Protein AF-A0A661ZQ86-F1 (afdb_monomer)

Foldseek 3Di:
DVVQPPDPPDDDDPPDDPDCVVVVVVVVVCVVVVPDDDPVPDDDPPPDPDDDDDDPDPPDD

Mean predicted aligned error: 10.47 Å

Secondary structure (DSSP, 8-state):
-GGGTT-TT----TT----GGGHHHHHHHHHHTT----TTT-----SS---PPPP--TT--

Solvent-accessible surface area (backbone atoms only — not comparable to full-atom values): 4493 Å² total; per-residue (Å²): 116,75,92,47,72,84,40,94,91,47,85,84,67,82,93,69,76,92,69,62,78,77,48,52,65,58,52,50,54,29,58,78,68,67,62,73,85,54,77,92,75,58,77,75,88,64,95,59,79,90,76,79,72,85,78,87,59,92,87,76,128

Sequence (61 aa):
KDLFLHKENIKYLAGVNASAKNMGEISEQKFLNKDFEDVALFEPFYLKDFIAGKPKVKGLY

pLDDT: mean 82.88, std 10.51, range [56.97, 98.25]

Radius of gyration: 20.04 Å; Cα contacts (8 Å, |Δi|>4): 10; chains: 1; bounding box: 50×33×35 Å

Structure (mmCIF, N/CA/C/O backbone):
data_AF-A0A661ZQ86-F1
#
_entry.id   AF-A0A661ZQ86-F1
#
loop_
_atom_site.group_PDB
_atom_site.id
_atom_site.type_symbol
_atom_site.label_atom_id
_atom_site.label_alt_id
_atom_site.label_comp_id
_atom_site.label_asym_id
_atom_site.label_entity_id
_atom_site.label_seq_id
_atom_site.pdbx_PDB_ins_code
_atom_site.Cartn_x
_atom_site.Cartn_y
_atom_site.Cartn_z
_atom_site.occupancy
_atom_site.B_iso_or_equiv
_atom_site.auth_seq_id
_atom_site.auth_comp_id
_atom_site.auth_asym_id
_atom_site.auth_atom_id
_atom_site.pdbx_PDB_model_num
ATOM 1 N N . LYS A 1 1 ? 7.563 8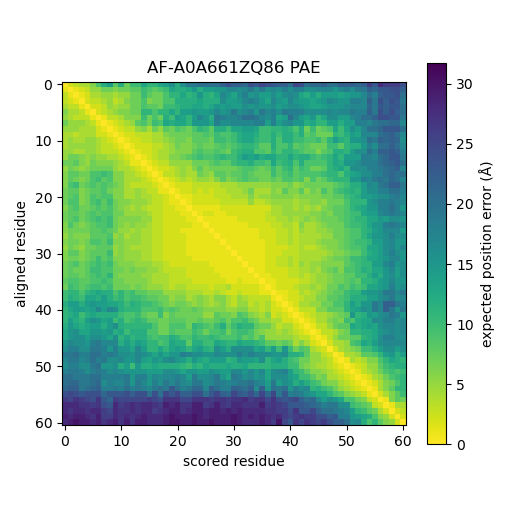.121 -20.756 1.00 59.59 1 LYS A N 1
ATOM 2 C CA . LYS A 1 1 ? 8.207 6.903 -21.311 1.00 59.59 1 LYS A CA 1
ATOM 3 C C . LYS A 1 1 ? 9.658 7.193 -21.670 1.00 59.59 1 LYS A C 1
ATOM 5 O O . LYS A 1 1 ? 10.519 6.437 -21.248 1.00 59.59 1 LYS A O 1
ATOM 10 N N . ASP A 1 2 ? 9.927 8.330 -22.311 1.00 70.81 2 ASP A N 1
ATOM 11 C CA . ASP A 1 2 ? 11.267 8.708 -22.791 1.00 70.81 2 ASP A CA 1
ATOM 12 C C . ASP A 1 2 ? 12.313 8.871 -21.680 1.00 70.81 2 ASP A C 1
ATOM 14 O O . ASP A 1 2 ? 13.474 8.522 -21.864 1.00 70.81 2 ASP A O 1
ATOM 18 N N . LEU A 1 3 ? 11.878 9.261 -20.475 1.00 75.81 3 LEU A N 1
ATOM 19 C CA . LEU A 1 3 ? 12.724 9.380 -19.278 1.00 75.81 3 LEU A CA 1
ATOM 20 C C . LEU A 1 3 ? 13.470 8.083 -18.895 1.00 75.81 3 LEU A C 1
ATOM 22 O O . LEU A 1 3 ? 14.492 8.135 -18.213 1.00 75.81 3 LEU A O 1
ATOM 26 N N . PHE A 1 4 ? 12.960 6.919 -19.305 1.00 76.06 4 PHE A N 1
ATOM 27 C CA . PHE A 1 4 ? 13.497 5.613 -18.917 1.00 76.06 4 PHE A CA 1
ATOM 28 C C . PHE A 1 4 ? 14.255 4.902 -20.045 1.00 76.06 4 PHE A C 1
ATOM 30 O O . PHE A 1 4 ? 14.877 3.878 -19.786 1.00 76.06 4 PHE A O 1
ATOM 37 N N . LEU A 1 5 ? 14.236 5.434 -21.275 1.00 71.00 5 LEU A N 1
ATOM 38 C CA . LEU A 1 5 ? 14.791 4.758 -22.456 1.00 71.00 5 LEU A CA 1
ATOM 39 C C . LEU A 1 5 ? 16.327 4.690 -22.464 1.00 71.00 5 LEU A C 1
ATOM 41 O O . LEU A 1 5 ? 16.888 3.795 -23.085 1.00 71.00 5 LEU A O 1
ATOM 45 N N . HIS A 1 6 ? 17.008 5.605 -21.768 1.00 75.38 6 HIS A N 1
ATOM 46 C CA . HIS A 1 6 ? 18.476 5.703 -21.764 1.00 75.38 6 HIS A CA 1
ATOM 47 C C . HIS A 1 6 ? 19.147 5.071 -20.537 1.00 75.38 6 HIS A C 1
ATOM 49 O O . HIS A 1 6 ? 20.351 5.223 -20.348 1.00 75.38 6 HIS A O 1
ATOM 55 N N . LYS A 1 7 ? 18.384 4.398 -19.669 1.00 83.75 7 LYS A N 1
ATOM 56 C CA . LYS A 1 7 ? 18.914 3.810 -18.435 1.00 83.75 7 LYS A CA 1
ATOM 57 C C . LYS A 1 7 ? 19.083 2.305 -18.595 1.00 83.75 7 LYS A C 1
ATOM 59 O O . LYS A 1 7 ? 18.099 1.576 -18.616 1.00 83.75 7 LYS A O 1
ATOM 64 N N . GLU A 1 8 ? 20.330 1.838 -18.640 1.00 82.94 8 GLU A N 1
ATOM 65 C CA . GLU A 1 8 ? 20.668 0.411 -18.806 1.00 82.94 8 GLU A CA 1
ATOM 66 C C . GLU A 1 8 ? 20.070 -0.493 -17.715 1.00 82.94 8 GLU A C 1
ATOM 68 O O . GLU A 1 8 ? 19.776 -1.664 -17.947 1.00 82.94 8 GLU A O 1
ATOM 73 N N . ASN A 1 9 ? 19.845 0.056 -16.519 1.00 89.06 9 ASN A N 1
ATOM 74 C CA . ASN A 1 9 ? 19.276 -0.657 -15.380 1.00 89.06 9 ASN A CA 1
ATOM 75 C C . ASN A 1 9 ? 17.740 -0.622 -15.320 1.00 89.06 9 ASN A C 1
ATOM 77 O O . ASN A 1 9 ? 17.162 -1.149 -14.369 1.00 89.06 9 ASN A O 1
ATOM 81 N N . ILE A 1 10 ? 17.065 -0.007 -16.295 1.00 85.12 10 ILE A N 1
ATOM 82 C CA . ILE A 1 10 ? 15.605 0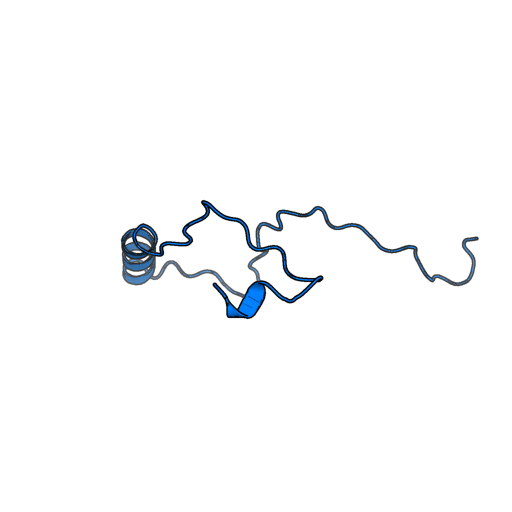.084 -16.332 1.00 85.12 10 ILE A CA 1
ATOM 83 C C . ILE A 1 10 ? 15.091 -0.564 -17.611 1.00 85.12 10 ILE A C 1
ATOM 85 O O . ILE A 1 10 ? 15.361 -0.116 -18.719 1.00 85.12 10 ILE A O 1
ATOM 89 N N . LYS A 1 11 ? 14.282 -1.612 -17.450 1.00 82.88 11 LYS A N 1
ATOM 90 C CA . LYS A 1 11 ? 13.584 -2.256 -18.562 1.00 82.88 11 LYS A CA 1
ATOM 91 C C . LYS A 1 11 ? 12.159 -1.730 -18.626 1.00 82.88 11 LYS A C 1
ATOM 93 O O . LYS A 1 11 ? 11.348 -2.023 -17.750 1.00 82.88 11 LYS A O 1
ATOM 98 N N . TYR A 1 12 ? 11.850 -0.956 -19.661 1.00 82.31 12 TYR A N 1
ATOM 99 C CA . TYR A 1 12 ? 10.471 -0.574 -19.943 1.00 82.31 12 TYR A CA 1
ATOM 100 C C . TYR A 1 12 ? 9.749 -1.717 -20.669 1.00 82.31 12 TYR A C 1
ATOM 102 O O . TYR A 1 12 ? 10.166 -2.133 -21.749 1.00 82.31 12 TYR A O 1
ATOM 110 N N . LEU A 1 13 ? 8.660 -2.218 -20.085 1.00 83.94 13 LEU A N 1
ATOM 111 C CA . LEU A 1 13 ? 7.829 -3.263 -20.684 1.00 83.94 13 LEU A CA 1
ATOM 112 C C . LEU A 1 13 ? 6.714 -2.621 -21.519 1.00 83.94 13 LEU A C 1
ATOM 114 O O . LEU A 1 13 ? 5.732 -2.101 -20.984 1.00 83.94 13 LEU A O 1
ATOM 118 N N . ALA A 1 14 ? 6.872 -2.636 -22.842 1.00 81.88 14 ALA A N 1
ATOM 119 C CA . ALA A 1 14 ? 5.834 -2.181 -23.760 1.00 81.88 14 ALA A CA 1
ATOM 120 C C . ALA A 1 14 ? 4.604 -3.109 -23.702 1.00 81.88 14 ALA A C 1
ATOM 122 O O . ALA A 1 14 ? 4.733 -4.311 -23.491 1.00 81.88 14 ALA A O 1
ATOM 123 N N . GLY A 1 15 ? 3.403 -2.550 -23.879 1.00 84.19 15 GLY A N 1
ATOM 124 C CA . GLY A 1 15 ? 2.142 -3.307 -23.842 1.00 84.19 15 GLY A CA 1
ATOM 125 C C . GLY A 1 15 ? 1.527 -3.480 -22.449 1.00 84.19 15 GLY A C 1
ATOM 126 O O . GLY A 1 15 ? 0.347 -3.804 -22.352 1.00 84.19 15 GLY A O 1
ATOM 127 N N . VAL A 1 16 ? 2.264 -3.181 -21.374 1.00 83.44 16 VAL A N 1
ATOM 128 C CA . VAL A 1 16 ? 1.705 -3.129 -20.016 1.00 83.44 16 VAL A CA 1
ATOM 129 C C . VAL A 1 16 ? 1.165 -1.726 -19.743 1.00 83.44 16 VAL A C 1
ATOM 131 O O . VAL A 1 16 ? 1.916 -0.747 -19.728 1.00 83.44 16 VAL A O 1
ATOM 134 N N . ASN A 1 17 ? -0.146 -1.622 -19.523 1.00 81.94 17 ASN A N 1
ATOM 135 C CA . ASN A 1 17 ? -0.806 -0.389 -19.105 1.00 81.94 17 ASN A CA 1
ATOM 136 C C . ASN A 1 17 ? -1.298 -0.538 -17.661 1.00 81.94 17 ASN A C 1
ATOM 138 O O . ASN A 1 17 ? -2.316 -1.181 -17.414 1.00 81.94 17 ASN A O 1
ATOM 142 N N . ALA A 1 18 ? -0.572 0.058 -16.715 1.00 82.75 18 ALA A N 1
ATOM 143 C CA . ALA A 1 18 ? -0.933 0.080 -15.300 1.00 82.75 18 ALA A CA 1
ATOM 144 C C . ALA A 1 18 ? -2.080 1.077 -15.038 1.00 82.75 18 ALA A C 1
ATOM 146 O O . ALA A 1 18 ? -1.902 2.102 -14.383 1.00 82.75 18 ALA A O 1
ATOM 147 N N . SER A 1 19 ? -3.257 0.809 -15.607 1.00 88.88 19 SER A N 1
ATOM 148 C CA . SER A 1 19 ? -4.445 1.633 -15.396 1.00 88.88 19 SER A CA 1
ATOM 149 C C . SER A 1 19 ? -5.079 1.330 -14.042 1.00 88.88 19 SER A C 1
ATOM 151 O O . SER A 1 19 ? -5.410 0.185 -13.745 1.00 88.88 19 SER A O 1
ATOM 153 N N . ALA A 1 20 ? -5.340 2.373 -13.257 1.00 89.56 20 ALA A N 1
ATOM 154 C CA . ALA A 1 20 ? -6.072 2.256 -11.999 1.00 89.56 20 ALA A CA 1
ATOM 155 C C . ALA A 1 20 ? -7.597 2.122 -12.185 1.00 89.56 20 ALA A C 1
ATOM 157 O O . ALA A 1 20 ? -8.315 2.002 -11.196 1.00 89.56 20 ALA A O 1
ATOM 158 N N . LYS A 1 21 ? -8.112 2.137 -13.427 1.00 90.69 21 LYS A N 1
ATOM 159 C CA . LYS A 1 21 ? -9.557 2.186 -13.721 1.00 90.69 21 LYS A CA 1
ATOM 160 C C . LYS A 1 21 ? -10.357 1.105 -12.986 1.00 90.69 21 LYS A C 1
AT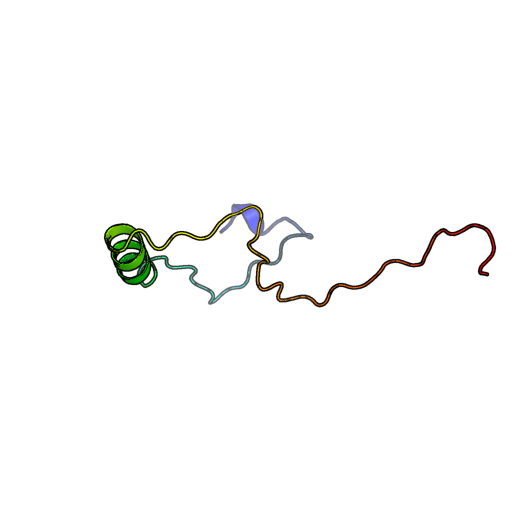OM 162 O O . LYS A 1 21 ? -11.433 1.392 -12.482 1.00 90.69 21 LYS A O 1
ATOM 167 N N . ASN A 1 22 ? -9.812 -0.105 -12.901 1.00 88.75 22 ASN A N 1
ATOM 168 C CA . ASN A 1 22 ? -10.494 -1.243 -12.283 1.00 88.75 22 ASN A CA 1
ATOM 169 C C . ASN A 1 22 ? -10.264 -1.334 -10.764 1.00 88.75 22 ASN A C 1
ATOM 171 O O . ASN A 1 22 ? -10.918 -2.126 -10.099 1.00 88.75 22 ASN A O 1
ATOM 175 N N . MET A 1 23 ? -9.339 -0.543 -10.206 1.00 93.94 23 MET A N 1
ATOM 176 C CA . MET A 1 23 ? -9.065 -0.535 -8.764 1.00 93.94 23 MET A CA 1
ATOM 177 C C . MET A 1 23 ? -10.067 0.326 -7.991 1.00 93.94 23 MET A C 1
ATOM 179 O O . MET A 1 23 ? -10.318 0.047 -6.825 1.00 93.94 23 MET A O 1
ATOM 183 N N . GLY A 1 24 ? -10.649 1.348 -8.632 1.00 94.50 24 GLY A N 1
ATOM 184 C CA . GLY A 1 24 ? -11.519 2.325 -7.971 1.00 94.50 24 GLY A CA 1
ATOM 185 C C . GLY A 1 24 ? -12.722 1.697 -7.267 1.00 94.50 24 GLY A C 1
ATOM 186 O O . GLY A 1 24 ? -12.920 1.942 -6.083 1.00 94.50 24 GLY A O 1
ATOM 187 N N . GLU A 1 25 ? -13.466 0.838 -7.968 1.00 95.06 25 GLU A N 1
ATOM 188 C CA . GLU A 1 25 ? -14.661 0.171 -7.427 1.00 95.06 25 GLU A CA 1
ATOM 189 C C . GLU A 1 25 ? -14.329 -0.710 -6.212 1.00 95.06 25 GLU A C 1
ATOM 191 O O . GLU A 1 25 ? -14.970 -0.619 -5.167 1.00 95.06 25 GLU A O 1
ATOM 196 N N . ILE A 1 26 ? -13.266 -1.515 -6.311 1.00 94.88 26 ILE A N 1
ATOM 197 C CA . ILE A 1 26 ? -12.828 -2.409 -5.230 1.00 94.88 26 ILE A CA 1
ATOM 198 C C . ILE A 1 26 ? -12.370 -1.597 -4.009 1.00 94.88 26 ILE A C 1
ATOM 200 O O . ILE A 1 26 ? -12.707 -1.930 -2.871 1.00 94.88 26 ILE A O 1
ATOM 204 N N . SER A 1 27 ? -11.604 -0.525 -4.231 1.00 96.12 27 SER A N 1
ATOM 205 C CA . SER A 1 27 ? -11.116 0.344 -3.158 1.00 96.12 27 SER A CA 1
ATOM 206 C C . SER A 1 27 ? -12.243 1.110 -2.468 1.00 96.12 27 SER A C 1
ATOM 208 O O . SER A 1 27 ? -12.228 1.223 -1.244 1.00 96.12 27 SER A O 1
ATOM 210 N N . GLU A 1 28 ? -13.225 1.605 -3.222 1.00 97.12 28 GLU A N 1
ATOM 211 C CA . GLU A 1 28 ? -14.394 2.294 -2.671 1.00 97.12 28 GLU A CA 1
ATOM 212 C C . GLU A 1 28 ? -15.211 1.363 -1.772 1.00 97.12 28 GLU A C 1
ATOM 214 O O . GLU A 1 28 ? -15.523 1.725 -0.637 1.00 97.12 28 GLU A O 1
ATOM 219 N N . GLN A 1 29 ? -15.490 0.136 -2.222 1.00 97.75 29 GLN A N 1
ATOM 220 C CA . GLN A 1 29 ? -16.226 -0.827 -1.403 1.00 97.75 29 GLN A CA 1
ATOM 221 C C . GLN A 1 29 ? -15.488 -1.187 -0.109 1.00 97.75 29 GLN A C 1
ATOM 223 O O . GLN A 1 29 ? -16.095 -1.164 0.963 1.00 97.75 29 GLN A O 1
ATOM 228 N N . LYS A 1 30 ? -14.178 -1.466 -0.173 1.00 97.44 30 LYS A N 1
ATOM 229 C CA . LYS A 1 30 ? -13.369 -1.726 1.032 1.00 97.44 30 LYS A CA 1
ATOM 230 C C . LYS A 1 30 ? -13.379 -0.534 1.990 1.00 97.44 30 LYS A C 1
ATOM 232 O O . LYS A 1 30 ? -13.565 -0.716 3.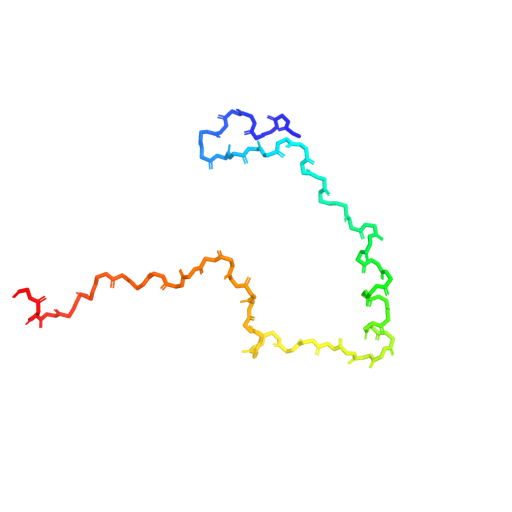191 1.00 97.44 30 LYS A O 1
ATOM 237 N N . PHE A 1 31 ? -13.258 0.686 1.463 1.00 97.62 31 PHE A N 1
ATOM 238 C CA . PHE A 1 31 ? -13.308 1.909 2.262 1.00 97.62 31 PHE A CA 1
ATOM 239 C C . PHE A 1 31 ? -14.648 2.074 2.993 1.00 97.62 31 PHE A C 1
ATOM 241 O O . PHE A 1 31 ? -14.660 2.296 4.205 1.00 97.62 31 PHE A O 1
ATOM 248 N N . LEU A 1 32 ? -15.773 1.920 2.286 1.00 98.25 32 LEU A N 1
ATOM 249 C CA . LEU A 1 32 ? -17.116 2.017 2.874 1.00 98.25 32 LEU A CA 1
ATOM 250 C C . LEU A 1 32 ? -17.348 0.958 3.961 1.00 98.25 32 LEU A C 1
ATOM 252 O O . LEU A 1 32 ? -17.954 1.251 4.992 1.00 98.25 32 LEU A O 1
ATOM 256 N N . ASN A 1 33 ? -16.803 -0.242 3.764 1.00 98.12 33 ASN A N 1
ATOM 257 C CA . ASN A 1 33 ? -16.883 -1.345 4.719 1.00 98.12 33 ASN A CA 1
ATOM 258 C C . ASN A 1 33 ? -15.866 -1.246 5.868 1.00 98.12 33 ASN A C 1
ATOM 260 O O . ASN A 1 33 ? -15.882 -2.091 6.760 1.00 98.12 33 ASN A O 1
ATOM 264 N N . LYS A 1 34 ? -14.998 -0.224 5.871 1.00 97.25 34 LYS A N 1
ATOM 265 C CA . LYS A 1 34 ? -13.862 -0.079 6.800 1.00 97.25 34 LYS A CA 1
ATOM 266 C C . LYS A 1 34 ? -12.928 -1.299 6.814 1.00 97.25 34 LYS A C 1
ATOM 268 O O . LYS A 1 34 ? -12.322 -1.605 7.838 1.00 97.25 34 LYS A O 1
ATOM 273 N N . ASP A 1 35 ? -12.824 -1.978 5.676 1.00 96.62 35 ASP A N 1
ATOM 274 C CA . ASP A 1 35 ? -11.984 -3.154 5.468 1.00 96.62 35 ASP A CA 1
ATOM 275 C C . ASP A 1 35 ? -10.572 -2.719 5.049 1.00 96.62 35 ASP A C 1
ATOM 277 O O . ASP A 1 35 ? -10.269 -2.568 3.861 1.00 96.62 35 ASP A O 1
ATOM 281 N N . PHE A 1 36 ? -9.724 -2.447 6.043 1.00 92.75 36 PHE A N 1
ATOM 282 C CA . PHE A 1 36 ? -8.345 -2.000 5.853 1.00 92.75 36 PHE A CA 1
ATOM 283 C C . PHE A 1 36 ? -7.355 -3.040 6.374 1.00 92.75 36 PHE A C 1
ATOM 285 O O . PHE A 1 36 ? -7.569 -3.638 7.426 1.00 92.75 36 PHE A O 1
ATOM 292 N N . GLU A 1 37 ? -6.239 -3.194 5.667 1.00 90.06 37 GLU A N 1
ATOM 293 C CA . GLU A 1 37 ? -5.143 -4.068 6.085 1.00 90.06 37 GLU A CA 1
ATOM 294 C C . GLU A 1 37 ? -4.244 -3.366 7.114 1.00 90.06 37 GLU A C 1
ATOM 296 O O . GLU A 1 37 ? -3.951 -2.171 6.994 1.00 90.06 37 GLU A O 1
ATOM 301 N N . ASP A 1 38 ? -3.754 -4.118 8.099 1.00 91.06 38 ASP A N 1
ATOM 302 C CA . ASP A 1 38 ? -2.727 -3.638 9.023 1.00 91.06 38 ASP A CA 1
ATOM 303 C C . ASP A 1 38 ? -1.345 -3.752 8.370 1.00 91.06 38 ASP A C 1
ATOM 305 O O . ASP A 1 38 ? -0.843 -4.847 8.123 1.00 91.06 38 ASP A O 1
ATOM 309 N N . VAL A 1 39 ? -0.700 -2.610 8.127 1.00 86.69 39 VAL A N 1
ATOM 310 C CA . VAL A 1 39 ? 0.623 -2.535 7.488 1.00 86.69 39 VAL A CA 1
ATOM 311 C C . VAL A 1 39 ? 1.695 -3.313 8.261 1.00 86.69 39 VAL A C 1
ATOM 313 O O . VAL A 1 39 ? 2.631 -3.814 7.645 1.00 86.69 39 VAL A O 1
ATOM 316 N N . ALA A 1 40 ? 1.582 -3.428 9.587 1.00 87.56 40 ALA A N 1
ATOM 317 C CA . ALA A 1 40 ? 2.557 -4.149 10.404 1.00 87.56 40 ALA A CA 1
ATOM 318 C C . ALA A 1 40 ? 2.429 -5.676 10.285 1.00 87.56 40 ALA A C 1
ATOM 320 O O . ALA A 1 40 ? 3.405 -6.386 10.525 1.00 87.56 40 ALA A O 1
ATOM 321 N N . LEU A 1 41 ? 1.242 -6.172 9.927 1.00 83.69 41 LEU A N 1
ATOM 322 C CA . LEU A 1 41 ? 0.934 -7.603 9.813 1.00 83.69 41 LEU A CA 1
ATOM 323 C C . LEU A 1 41 ? 0.759 -8.063 8.362 1.00 83.69 41 LEU A C 1
ATOM 325 O O . LEU A 1 41 ? 0.656 -9.259 8.100 1.00 83.69 41 LEU A O 1
ATOM 329 N N . PHE A 1 42 ? 0.720 -7.126 7.419 1.00 84.81 42 PHE A N 1
ATOM 330 C CA . PHE A 1 42 ? 0.567 -7.416 6.007 1.00 84.81 42 PHE A CA 1
ATOM 331 C C . PHE A 1 42 ? 1.877 -7.943 5.414 1.00 84.81 42 PHE A C 1
ATOM 333 O O . PHE A 1 42 ? 2.861 -7.211 5.299 1.00 84.81 42 PHE A O 1
ATOM 340 N N . GLU A 1 43 ? 1.869 -9.199 4.969 1.00 79.00 43 GLU A N 1
ATOM 341 C CA . GLU A 1 43 ? 2.907 -9.748 4.100 1.00 79.00 43 GLU A CA 1
ATOM 342 C C . GLU A 1 43 ? 2.491 -9.563 2.635 1.00 79.00 43 GLU A C 1
ATOM 344 O O . GLU A 1 43 ? 1.542 -10.204 2.170 1.00 79.00 43 GLU A O 1
ATOM 349 N N . PRO A 1 44 ? 3.177 -8.695 1.868 1.00 79.31 44 PRO A N 1
ATOM 350 C CA . PRO A 1 44 ? 2.909 -8.563 0.448 1.00 79.31 44 PRO A CA 1
ATOM 351 C C . PRO A 1 44 ? 3.107 -9.900 -0.255 1.00 79.31 44 PRO A C 1
ATOM 353 O O . PRO A 1 44 ? 4.039 -10.646 0.047 1.00 79.31 44 PRO A O 1
ATOM 356 N N . PHE A 1 45 ? 2.295 -10.162 -1.275 1.00 77.44 45 PHE A N 1
ATOM 357 C CA . PHE A 1 45 ? 2.552 -11.280 -2.171 1.00 77.44 45 PHE A CA 1
ATOM 358 C C . PHE A 1 45 ? 3.795 -10.981 -3.023 1.00 77.44 45 PHE A C 1
ATOM 360 O O . PHE A 1 45 ? 3.720 -10.396 -4.109 1.00 77.44 45 PHE A O 1
ATOM 367 N N . TYR A 1 4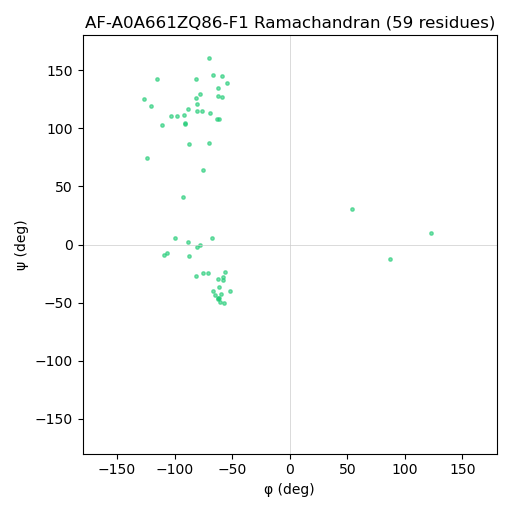6 ? 4.968 -11.329 -2.498 1.00 77.44 46 TYR A N 1
ATOM 368 C CA . TYR A 1 46 ? 6.226 -11.186 -3.210 1.00 77.44 46 TYR A CA 1
ATOM 369 C C . TYR A 1 46 ? 6.261 -12.190 -4.363 1.00 77.44 46 TYR A C 1
ATOM 371 O O . TYR A 1 46 ? 6.375 -13.392 -4.167 1.00 77.44 46 TYR A O 1
ATOM 379 N N . LEU A 1 47 ? 6.238 -11.681 -5.595 1.00 72.25 47 LEU A N 1
ATOM 380 C CA . LEU A 1 47 ? 6.396 -12.470 -6.829 1.00 72.25 47 LEU A CA 1
ATOM 381 C C . LEU A 1 47 ? 7.803 -13.075 -7.004 1.00 72.25 47 LEU A C 1
ATOM 383 O O . LEU A 1 47 ? 8.118 -13.632 -8.053 1.00 72.25 47 LEU A O 1
ATOM 387 N N . LYS A 1 48 ? 8.676 -12.924 -6.007 1.00 70.31 48 LYS A N 1
ATOM 388 C CA . LYS A 1 48 ? 10.003 -13.518 -5.975 1.00 70.31 48 LYS A CA 1
ATOM 389 C C . LYS A 1 48 ? 10.130 -14.295 -4.676 1.00 70.31 48 LYS A C 1
ATOM 391 O O . LYS A 1 48 ? 9.996 -13.702 -3.608 1.00 70.31 48 LYS A O 1
ATOM 396 N N . 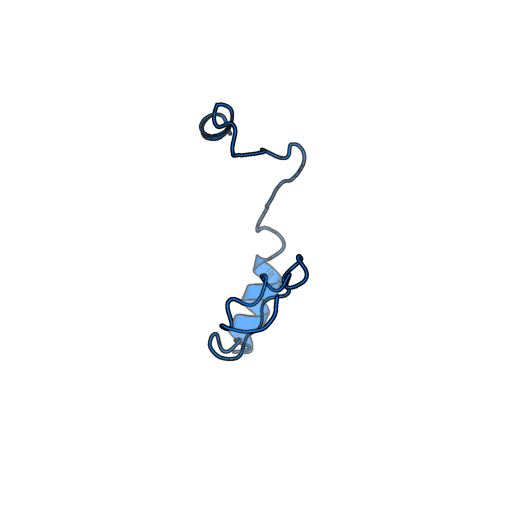ASP A 1 49 ? 10.468 -15.573 -4.786 1.00 72.62 49 ASP A N 1
ATOM 397 C CA . ASP A 1 49 ? 10.828 -16.381 -3.629 1.00 72.62 49 ASP A CA 1
ATOM 398 C C . ASP A 1 49 ? 11.957 -15.706 -2.849 1.00 7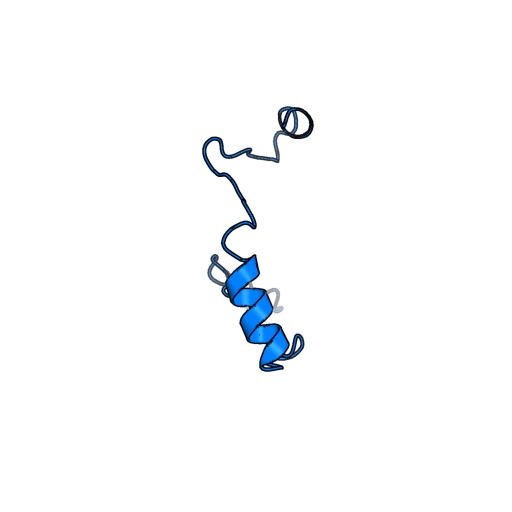2.62 49 ASP A C 1
ATOM 400 O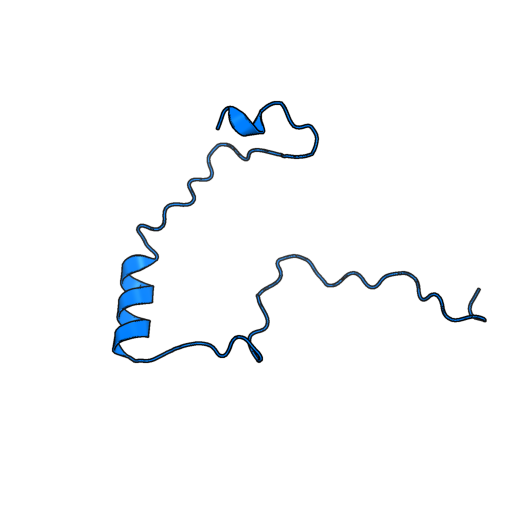 O . ASP A 1 49 ? 12.908 -15.150 -3.420 1.00 72.62 49 ASP A O 1
ATOM 404 N N . PHE A 1 50 ? 11.860 -15.747 -1.525 1.00 76.56 50 PHE A N 1
ATOM 405 C CA . PHE A 1 50 ? 12.945 -15.299 -0.670 1.00 76.56 50 PHE A CA 1
ATOM 406 C C . PHE A 1 50 ? 14.189 -16.162 -0.938 1.00 76.56 50 PHE A C 1
ATOM 408 O O . PHE A 1 50 ? 14.248 -17.333 -0.570 1.00 76.56 50 PHE A O 1
ATOM 415 N N . ILE A 1 51 ? 15.203 -15.584 -1.588 1.00 78.94 51 ILE A N 1
ATOM 416 C CA . ILE A 1 51 ? 16.497 -16.243 -1.796 1.00 78.94 51 ILE A CA 1
ATOM 417 C C . ILE A 1 51 ? 17.396 -15.862 -0.622 1.00 78.94 51 ILE A C 1
ATOM 419 O O . ILE A 1 51 ? 17.901 -14.737 -0.565 1.00 78.94 51 ILE A O 1
ATOM 423 N N . ALA A 1 52 ? 17.603 -16.795 0.309 1.00 80.31 52 ALA A N 1
ATOM 424 C CA . ALA A 1 52 ? 18.512 -16.586 1.428 1.00 80.31 52 ALA A CA 1
ATOM 425 C C . ALA A 1 52 ? 19.952 -16.362 0.925 1.00 80.31 52 ALA A C 1
ATOM 427 O O . ALA A 1 52 ? 20.453 -17.079 0.055 1.00 80.31 52 ALA A O 1
ATOM 428 N N . GLY A 1 53 ? 20.632 -15.354 1.474 1.00 79.94 53 GLY A N 1
ATOM 429 C CA . GLY A 1 53 ? 22.053 -15.126 1.209 1.00 79.94 53 GLY A CA 1
ATOM 430 C C . GLY A 1 53 ? 22.933 -16.203 1.852 1.00 79.94 53 GLY A C 1
ATOM 431 O O . GLY A 1 53 ? 22.523 -16.867 2.803 1.00 79.94 53 GLY A O 1
ATOM 432 N N . LYS A 1 54 ? 24.176 -16.356 1.371 1.00 80.62 54 LYS A N 1
ATOM 433 C CA . LYS A 1 54 ? 25.147 -17.257 2.013 1.00 80.62 54 LYS A CA 1
ATOM 434 C C . LYS A 1 54 ? 25.372 -16.819 3.471 1.00 80.62 54 LYS A C 1
ATOM 436 O O . LYS A 1 54 ? 25.701 -15.647 3.690 1.00 80.62 54 LYS A O 1
ATOM 441 N N . PRO A 1 55 ? 25.223 -17.719 4.457 1.00 78.88 55 PRO A N 1
ATOM 442 C CA . PRO A 1 55 ? 25.427 -17.373 5.856 1.00 78.88 55 PRO A CA 1
ATOM 443 C C . PRO A 1 55 ? 26.878 -16.932 6.081 1.00 78.88 55 PRO A C 1
ATOM 445 O O . PRO A 1 55 ? 27.815 -17.641 5.730 1.00 78.88 55 PRO A O 1
ATOM 448 N N . LYS A 1 56 ? 27.077 -15.758 6.692 1.00 73.81 56 LYS A N 1
ATOM 449 C CA . LYS A 1 56 ? 28.396 -15.275 7.144 1.00 73.81 56 LYS A CA 1
ATOM 450 C C . LYS A 1 56 ? 28.655 -15.660 8.603 1.00 73.81 56 LYS A C 1
ATOM 452 O O . LYS A 1 56 ? 29.143 -14.850 9.388 1.00 73.81 56 LYS A O 1
ATOM 457 N N . VAL A 1 57 ? 28.282 -16.876 8.991 1.00 77.50 57 VAL A N 1
ATOM 458 C CA . VAL A 1 57 ? 28.602 -17.379 10.329 1.00 77.50 57 VAL A CA 1
ATOM 459 C C . VAL A 1 57 ? 30.043 -17.880 10.295 1.00 77.50 57 VAL A C 1
ATOM 461 O O . VAL A 1 57 ? 30.428 -18.657 9.423 1.00 77.50 57 VAL A O 1
ATOM 464 N N . LYS A 1 58 ? 30.868 -17.384 11.218 1.00 59.19 58 LYS A N 1
ATOM 465 C CA . LYS A 1 58 ? 32.274 -17.777 11.348 1.00 59.19 58 LYS A CA 1
ATOM 466 C C . LYS A 1 58 ? 32.319 -19.275 11.703 1.00 59.19 58 LYS A C 1
ATOM 468 O O . LYS A 1 58 ? 31.949 -19.623 12.817 1.00 59.19 58 LYS A O 1
ATOM 473 N N . GLY A 1 59 ? 32.734 -20.142 10.773 1.00 63.19 59 GLY A N 1
ATOM 474 C CA . GLY A 1 59 ? 32.949 -21.577 11.042 1.00 63.19 59 GLY A CA 1
ATOM 475 C C . GLY A 1 59 ? 32.163 -22.590 10.199 1.00 63.19 59 GLY A C 1
ATOM 476 O O . GLY A 1 59 ? 32.202 -23.768 10.527 1.00 63.19 59 GLY A O 1
ATOM 477 N N . LEU A 1 60 ? 31.476 -22.178 9.131 1.00 59.56 60 LEU A N 1
ATOM 478 C CA . LEU A 1 60 ? 30.887 -23.098 8.145 1.00 59.56 60 LEU A CA 1
ATOM 479 C C . LEU A 1 60 ? 31.408 -22.749 6.742 1.00 59.56 60 LEU A C 1
ATOM 481 O O . LEU A 1 60 ? 30.708 -22.125 5.945 1.00 59.56 60 LEU A O 1
ATOM 485 N N . TYR A 1 61 ? 32.668 -23.104 6.488 1.00 56.97 61 TYR A N 1
ATOM 486 C CA . TYR A 1 61 ? 33.222 -23.335 5.151 1.00 56.97 61 TYR A CA 1
ATOM 487 C C . TYR A 1 61 ? 33.715 -24.774 5.102 1.00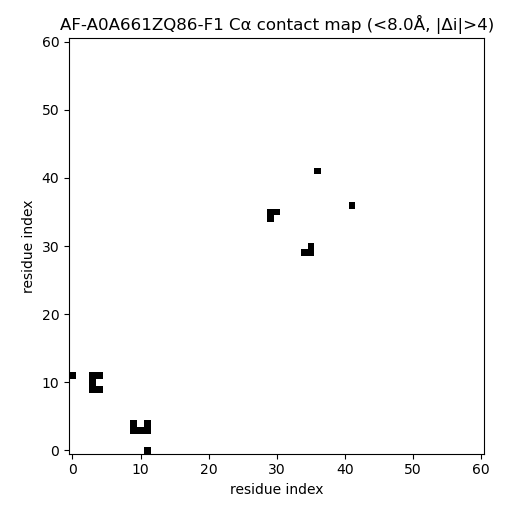 56.97 61 TYR A C 1
ATOM 489 O O . TYR A 1 61 ? 34.269 -25.210 6.137 1.00 56.97 61 TYR A O 1
#